Protein AF-A0A349HV70-F1 (afdb_monomer_lite)

Secondary structure (DSSP, 8-state):
----------------S-----EEESS--HHHHHHHHHHHHHTT-EEEEEEE----SSHHHHHHHHHHHHHT----TTEEEEEEETTTTEEEEEE-HHHHHHHHHHHTTTS-EEE----

pLDDT: mean 70.6, std 15.64, range [32.84, 90.56]

Foldseek 3Di:
DDDDDDPDPDPP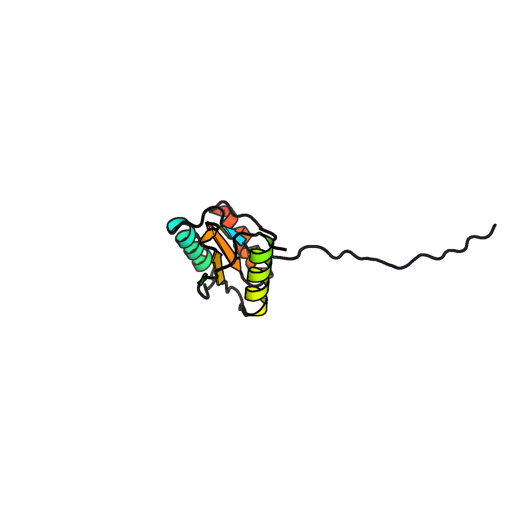VPPPDDDAQFKKAPADDPVLVVVLVVLLVVVPAAEPEEDEDEFPPDLLRVLVVSVVCVVPDDADDNYWYWYDHPVNSMIGIDHPRVNRVVSNVRVVVPHPMDRDDSD

Structure (mmCIF, N/CA/C/O backbone):
data_AF-A0A349HV70-F1
#
_entry.id   AF-A0A349HV70-F1
#
loop_
_atom_site.group_PDB
_atom_site.id
_atom_site.type_symbol
_atom_site.label_atom_id
_atom_site.label_alt_id
_atom_site.label_comp_id
_atom_site.label_asym_id
_atom_site.label_entity_id
_atom_site.label_seq_id
_atom_site.pdbx_PDB_ins_code
_atom_site.Cartn_x
_atom_site.Cartn_y
_atom_site.Cartn_z
_atom_site.occupancy
_atom_site.B_iso_or_equiv
_atom_site.auth_seq_id
_atom_site.auth_comp_id
_atom_site.auth_asym_id
_atom_site.auth_atom_id
_atom_site.pdbx_PDB_model_num
ATOM 1 N N . MET A 1 1 ? 31.785 45.435 31.736 1.00 43.41 1 MET A N 1
ATOM 2 C CA . MET A 1 1 ? 31.290 44.102 31.330 1.00 43.41 1 MET A CA 1
ATOM 3 C C . MET A 1 1 ? 29.901 43.937 31.911 1.00 43.41 1 MET A C 1
ATOM 5 O O . MET A 1 1 ? 29.790 43.692 33.100 1.00 43.41 1 MET A O 1
ATOM 9 N N . ASN A 1 2 ? 28.868 44.162 31.102 1.00 37.19 2 ASN A N 1
ATOM 10 C CA . ASN A 1 2 ? 27.483 43.891 31.469 1.00 37.19 2 ASN A CA 1
ATOM 11 C C . ASN A 1 2 ? 26.881 42.987 30.398 1.00 37.19 2 ASN A C 1
ATOM 13 O O . ASN A 1 2 ? 27.118 43.172 29.207 1.00 37.19 2 ASN A O 1
ATOM 17 N N . ILE A 1 3 ? 26.198 41.962 30.888 1.00 44.56 3 ILE A N 1
ATOM 18 C CA . ILE A 1 3 ? 25.625 40.842 30.158 1.00 44.56 3 ILE A CA 1
ATOM 19 C C . ILE A 1 3 ? 24.354 41.340 29.477 1.00 44.56 3 ILE A C 1
ATOM 21 O O . ILE A 1 3 ? 23.401 41.680 30.176 1.00 44.56 3 ILE A O 1
ATOM 25 N N . ASP A 1 4 ? 24.320 41.329 28.146 1.00 37.50 4 ASP A N 1
ATOM 26 C CA . ASP A 1 4 ? 23.065 41.455 27.413 1.00 37.50 4 ASP A CA 1
ATOM 27 C C . ASP A 1 4 ? 22.564 40.057 27.039 1.00 37.50 4 ASP A C 1
ATOM 29 O O . ASP A 1 4 ? 23.115 39.356 26.187 1.00 37.50 4 ASP A O 1
ATOM 33 N N . ARG A 1 5 ? 21.544 39.617 27.780 1.00 48.78 5 ARG A N 1
ATOM 34 C CA . ARG A 1 5 ? 20.799 38.382 27.545 1.00 48.78 5 ARG A CA 1
ATOM 35 C C . ARG A 1 5 ? 19.821 38.630 26.401 1.00 48.78 5 ARG A C 1
ATOM 37 O O . ARG A 1 5 ? 18.664 38.954 26.643 1.00 48.78 5 ARG A O 1
ATOM 44 N N . THR A 1 6 ? 20.246 38.386 25.169 1.00 44.66 6 THR A N 1
ATOM 45 C CA . THR A 1 6 ? 19.306 38.124 24.073 1.00 44.66 6 THR A CA 1
ATOM 46 C C . THR A 1 6 ? 19.290 36.627 23.793 1.00 44.66 6 THR A C 1
ATOM 48 O O . THR A 1 6 ? 20.045 36.076 22.997 1.00 44.66 6 THR A O 1
ATOM 51 N N . LEU A 1 7 ? 18.419 35.947 24.541 1.00 40.69 7 LEU A N 1
ATOM 52 C CA . LEU A 1 7 ? 17.909 34.622 24.208 1.00 40.69 7 LEU A CA 1
ATOM 53 C C . LEU A 1 7 ? 17.331 34.692 22.790 1.00 40.69 7 LEU A C 1
ATOM 55 O O . LEU A 1 7 ? 16.288 35.304 22.592 1.00 40.69 7 LEU A O 1
ATOM 59 N N . ASN A 1 8 ? 18.021 34.100 21.815 1.00 40.53 8 ASN A N 1
ATOM 60 C CA . ASN A 1 8 ? 17.514 33.925 20.458 1.00 40.53 8 ASN A CA 1
ATOM 61 C C . ASN A 1 8 ? 16.338 32.929 20.492 1.00 40.53 8 ASN A C 1
ATOM 63 O O . ASN A 1 8 ? 16.569 31.739 20.734 1.00 40.53 8 ASN A O 1
ATOM 67 N N . PRO A 1 9 ? 15.085 33.364 20.270 1.00 42.94 9 PRO A N 1
ATOM 68 C CA . PRO A 1 9 ? 13.940 32.485 20.249 1.00 42.94 9 PRO A CA 1
ATOM 69 C C . PRO A 1 9 ? 13.694 32.091 18.796 1.00 42.94 9 PRO A C 1
ATOM 71 O O . PRO A 1 9 ? 12.813 32.621 18.136 1.00 42.94 9 PRO A O 1
ATOM 74 N N . ASN A 1 10 ? 14.478 31.150 18.288 1.00 34.00 10 ASN A N 1
ATOM 75 C CA . ASN A 1 10 ? 14.038 30.356 17.151 1.00 34.00 10 ASN A CA 1
ATOM 76 C C . ASN A 1 10 ? 14.280 28.894 17.477 1.00 34.00 10 ASN A C 1
ATOM 78 O O . ASN A 1 10 ? 15.211 28.238 17.013 1.00 34.00 10 ASN A O 1
ATOM 82 N N . TYR A 1 11 ? 13.365 28.412 18.315 1.00 36.41 11 TYR A N 1
ATOM 83 C CA . TYR A 1 11 ? 12.782 27.092 18.191 1.00 36.41 11 TYR A CA 1
ATOM 84 C C . TYR A 1 11 ? 12.468 26.812 16.712 1.00 36.41 11 TYR A C 1
ATOM 86 O O . TYR A 1 11 ? 11.326 26.901 16.275 1.00 36.41 11 TYR A O 1
ATOM 94 N N . ASN A 1 12 ? 13.465 26.374 15.946 1.00 32.84 12 ASN A N 1
ATOM 95 C CA . ASN A 1 12 ? 13.207 25.338 14.965 1.00 32.84 12 ASN A CA 1
ATOM 96 C C . ASN A 1 12 ? 12.940 24.078 15.781 1.00 32.84 12 ASN A C 1
ATOM 98 O O . ASN A 1 12 ? 13.792 23.205 15.938 1.00 32.84 12 ASN A O 1
ATOM 102 N N . THR A 1 13 ? 11.735 24.022 16.350 1.00 38.19 13 THR A N 1
ATOM 103 C CA . THR A 1 13 ? 11.044 22.775 16.610 1.00 38.19 13 THR A CA 1
ATOM 104 C C . THR A 1 13 ? 11.005 22.066 15.271 1.00 38.19 13 THR A C 1
ATOM 106 O O . THR A 1 13 ? 10.090 22.211 14.464 1.00 38.19 13 THR A O 1
ATOM 109 N N . VAL A 1 14 ? 12.046 21.282 15.013 1.00 41.41 14 VAL A N 1
ATOM 110 C CA . VAL A 1 14 ? 11.981 20.177 14.082 1.0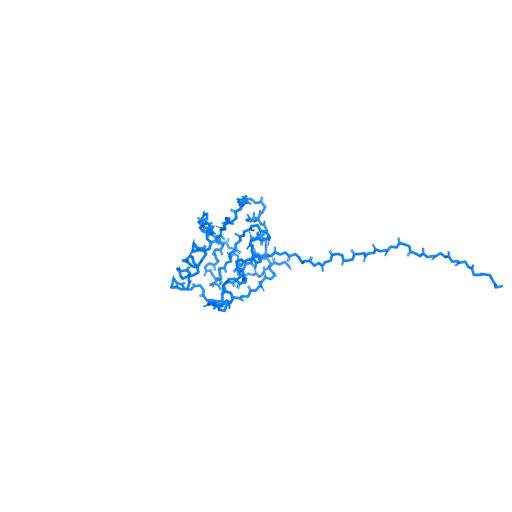0 41.41 14 VAL A CA 1
ATOM 111 C C . VAL A 1 14 ? 11.001 19.195 14.720 1.00 41.41 14 VAL A C 1
ATOM 113 O O . VAL A 1 14 ? 11.371 18.181 15.299 1.00 41.41 14 VAL A O 1
ATOM 116 N N . SER A 1 15 ? 9.716 19.532 14.641 1.00 38.12 15 SER A N 1
ATOM 117 C CA . SER A 1 15 ? 8.626 18.582 14.681 1.00 38.12 15 SER A CA 1
ATOM 118 C C . SER A 1 15 ? 8.768 17.751 13.408 1.00 38.12 15 SER A C 1
ATOM 120 O O . SER A 1 15 ? 8.113 17.977 12.397 1.00 38.12 15 SER A O 1
ATOM 122 N N . ARG A 1 16 ? 9.755 16.854 13.394 1.00 51.78 16 ARG A N 1
ATOM 123 C CA . ARG A 1 16 ? 9.874 15.800 12.390 1.00 51.78 16 ARG A CA 1
ATOM 124 C C . ARG A 1 16 ? 9.776 14.482 13.119 1.00 51.78 16 ARG A C 1
ATOM 126 O O . ARG A 1 16 ? 10.774 13.899 13.527 1.00 51.78 16 ARG A O 1
ATOM 133 N N . SER A 1 17 ? 8.544 14.030 13.287 1.00 38.31 17 SER A N 1
ATOM 134 C CA . SER A 1 17 ? 8.226 12.627 13.525 1.00 38.31 17 SER A CA 1
ATOM 135 C C . SER A 1 17 ? 6.778 12.351 13.117 1.00 38.31 17 SER A C 1
ATOM 137 O O . SER A 1 17 ? 5.873 12.903 13.734 1.00 38.31 17 SER A O 1
ATOM 139 N N . PRO A 1 18 ? 6.535 11.450 12.153 1.00 41.00 18 PRO A N 1
ATOM 140 C CA . PRO A 1 18 ? 7.294 11.230 10.925 1.00 41.00 18 PRO A CA 1
ATOM 141 C C . PRO A 1 18 ? 6.403 11.477 9.685 1.00 41.00 18 PRO A C 1
ATOM 143 O O . PRO A 1 18 ? 5.201 11.227 9.709 1.00 41.00 18 PRO A O 1
ATOM 146 N N . ASN A 1 19 ? 6.982 11.936 8.572 1.00 46.91 19 ASN A N 1
ATOM 147 C CA . ASN A 1 19 ? 6.295 11.880 7.275 1.00 46.91 19 ASN A CA 1
ATOM 148 C C . ASN A 1 19 ? 5.985 10.410 6.971 1.00 46.91 19 ASN A C 1
ATOM 150 O O . ASN A 1 19 ? 6.911 9.605 6.905 1.00 46.91 19 ASN A O 1
ATOM 154 N N . PHE A 1 20 ? 4.708 10.051 6.844 1.00 50.56 20 PHE A N 1
ATOM 155 C CA . PHE A 1 20 ? 4.290 8.652 6.800 1.00 50.56 20 PHE A CA 1
ATOM 156 C C . PHE A 1 20 ? 3.765 8.251 5.409 1.00 50.56 20 PHE A C 1
ATOM 158 O O . PHE A 1 20 ? 2.932 8.948 4.818 1.00 50.56 20 PHE A O 1
ATOM 165 N N . THR A 1 21 ? 4.270 7.123 4.889 1.00 62.28 21 THR A N 1
ATOM 166 C CA . THR A 1 21 ? 4.411 6.872 3.441 1.00 62.28 21 THR A CA 1
ATOM 167 C C . THR A 1 21 ? 4.033 5.451 2.993 1.00 62.28 21 THR A C 1
ATOM 169 O O . THR A 1 21 ? 4.657 4.873 2.105 1.00 62.28 21 THR A O 1
ATOM 172 N N . GLY A 1 22 ? 2.981 4.888 3.589 1.00 68.25 22 GLY A N 1
ATOM 173 C CA . GLY A 1 22 ? 2.457 3.569 3.229 1.00 68.25 22 GLY A CA 1
ATOM 174 C C . GLY A 1 22 ? 3.304 2.382 3.713 1.00 68.25 22 GLY A C 1
ATOM 175 O O . GLY A 1 22 ? 4.411 2.527 4.234 1.00 68.25 22 GLY A O 1
ATOM 176 N N . VAL A 1 23 ? 2.756 1.174 3.569 1.00 78.00 23 VAL A N 1
ATOM 177 C CA . VAL A 1 23 ? 3.404 -0.086 3.977 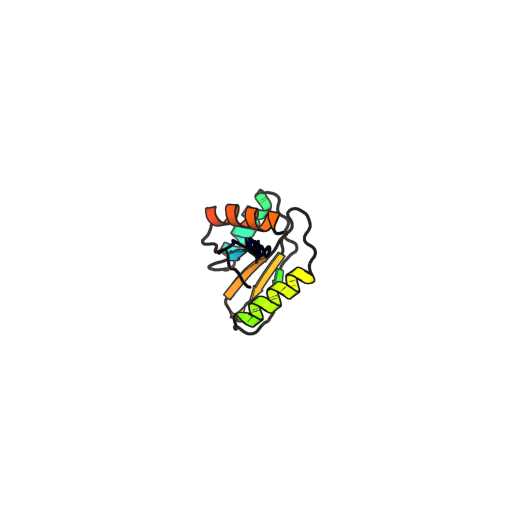1.00 78.00 23 VAL A CA 1
ATOM 178 C C . VAL A 1 23 ? 3.926 -0.804 2.740 1.00 78.00 23 VAL A C 1
ATOM 180 O O . VAL A 1 23 ? 3.130 -1.187 1.883 1.00 78.00 23 VAL A O 1
ATOM 183 N N . LYS A 1 24 ? 5.248 -0.991 2.635 1.00 81.62 24 LYS A N 1
ATOM 184 C CA . LYS A 1 24 ? 5.856 -1.736 1.528 1.00 81.62 24 LYS A CA 1
ATOM 185 C C . LYS A 1 24 ? 5.814 -3.230 1.820 1.00 81.62 24 LYS A C 1
ATOM 187 O O . LYS A 1 24 ? 6.249 -3.683 2.879 1.00 81.62 24 LYS A O 1
ATOM 192 N N . LEU A 1 25 ? 5.356 -3.987 0.834 1.00 76.69 25 LEU A N 1
ATOM 193 C CA . LEU A 1 25 ? 5.415 -5.444 0.848 1.00 76.69 25 LEU A CA 1
ATOM 194 C C . LEU A 1 25 ? 6.791 -5.894 0.338 1.00 76.69 25 LEU A C 1
ATOM 196 O O . LEU A 1 25 ? 7.239 -5.388 -0.693 1.00 76.69 25 LEU A O 1
ATOM 200 N N . ALA A 1 26 ? 7.476 -6.799 1.050 1.00 67.56 26 ALA A N 1
ATOM 201 C CA . ALA A 1 26 ? 8.814 -7.246 0.649 1.00 67.56 26 ALA A CA 1
ATOM 202 C C . ALA A 1 26 ? 8.792 -8.067 -0.646 1.00 67.56 26 ALA A C 1
ATOM 204 O O . ALA A 1 26 ? 9.640 -7.850 -1.504 1.00 67.56 26 ALA A O 1
ATOM 205 N N . ASN A 1 27 ? 7.807 -8.958 -0.803 1.00 66.69 27 ASN A N 1
ATOM 206 C CA . ASN A 1 27 ? 7.661 -9.823 -1.973 1.00 66.69 27 ASN A CA 1
ATOM 207 C C . ASN A 1 27 ? 6.180 -9.934 -2.371 1.00 66.69 27 ASN A C 1
ATOM 209 O O . ASN A 1 27 ? 5.481 -10.841 -1.907 1.00 66.69 27 ASN A O 1
ATOM 213 N N . PRO A 1 28 ? 5.659 -9.014 -3.202 1.00 66.12 28 PRO A N 1
ATOM 214 C CA . PRO A 1 28 ? 4.271 -9.063 -3.634 1.00 66.12 28 PRO A CA 1
ATOM 215 C C . PRO A 1 28 ? 4.082 -10.136 -4.714 1.00 66.12 28 PRO A C 1
ATOM 217 O O . PRO A 1 28 ? 3.963 -9.837 -5.899 1.00 66.12 28 PRO A O 1
ATOM 220 N N . ASP A 1 29 ? 4.038 -11.403 -4.305 1.00 69.38 29 ASP A N 1
ATOM 221 C CA . ASP A 1 29 ? 3.445 -12.459 -5.120 1.00 69.38 29 ASP A CA 1
ATOM 222 C C . ASP A 1 29 ? 1.928 -12.546 -4.870 1.00 69.38 29 ASP A C 1
ATOM 224 O O . ASP A 1 29 ? 1.381 -11.979 -3.916 1.00 69.38 29 ASP A O 1
ATOM 228 N N . PHE A 1 30 ? 1.216 -13.256 -5.746 1.00 65.00 30 PHE A N 1
ATOM 229 C CA . PHE A 1 30 ? -0.238 -13.384 -5.650 1.00 65.00 30 PHE A CA 1
ATOM 230 C C . PHE A 1 30 ? -0.702 -14.012 -4.324 1.00 65.00 30 PHE A C 1
ATOM 232 O O . PHE A 1 30 ? -1.744 -13.636 -3.780 1.00 65.00 30 PHE A O 1
ATOM 239 N N . LYS A 1 31 ? 0.056 -14.972 -3.784 1.00 70.38 31 LYS A N 1
ATOM 240 C CA . LYS A 1 31 ? -0.288 -15.691 -2.555 1.00 70.38 31 LYS A CA 1
ATOM 241 C C . LYS A 1 31 ? -0.101 -14.790 -1.334 1.00 70.38 31 LYS A C 1
ATOM 243 O O . LYS A 1 31 ? -1.003 -14.728 -0.498 1.00 70.38 31 LYS A O 1
ATOM 248 N N . SER A 1 32 ? 1.009 -14.065 -1.260 1.00 71.50 32 SER A N 1
ATOM 249 C CA . SER A 1 32 ? 1.313 -13.097 -0.206 1.00 71.50 32 SER A CA 1
ATOM 250 C C . SER A 1 32 ? 0.310 -11.947 -0.220 1.00 71.50 32 SER A C 1
ATOM 252 O O . SER A 1 32 ? -0.316 -11.667 0.802 1.00 71.50 32 SER A O 1
ATOM 254 N N . ALA A 1 33 ? 0.022 -11.375 -1.394 1.00 72.06 33 ALA A N 1
ATOM 255 C CA . ALA A 1 33 ? -0.992 -10.332 -1.543 1.00 72.06 33 ALA A CA 1
ATOM 256 C C . ALA A 1 33 ? -2.387 -10.805 -1.095 1.00 72.06 33 ALA A C 1
ATOM 258 O O . ALA A 1 33 ? -3.065 -10.115 -0.331 1.00 72.06 33 ALA A O 1
ATOM 259 N N . ARG A 1 34 ? -2.804 -12.016 -1.495 1.00 74.94 34 ARG A N 1
ATOM 260 C CA . ARG A 1 34 ? -4.076 -12.609 -1.053 1.00 74.94 34 ARG A CA 1
ATOM 261 C C . ARG A 1 34 ? -4.123 -12.788 0.464 1.00 74.94 34 ARG A C 1
ATOM 263 O O . ARG A 1 34 ? -5.143 -12.480 1.077 1.00 74.94 34 ARG A O 1
ATOM 270 N N . ASN A 1 35 ? -3.050 -13.288 1.071 1.00 79.44 35 ASN A N 1
ATOM 271 C CA . ASN A 1 35 ? -2.985 -13.490 2.518 1.00 79.44 35 ASN A CA 1
ATOM 272 C C . ASN A 1 35 ? -3.093 -12.162 3.270 1.00 79.44 35 ASN A C 1
ATOM 274 O O . ASN A 1 35 ? -3.902 -12.052 4.187 1.00 79.44 35 ASN A O 1
ATOM 278 N N . ILE A 1 36 ? -2.354 -11.144 2.835 1.00 80.12 36 ILE A N 1
ATOM 279 C CA . ILE A 1 36 ? -2.409 -9.782 3.378 1.00 80.12 36 ILE A CA 1
ATOM 280 C C . ILE A 1 36 ? -3.837 -9.235 3.313 1.00 80.12 36 ILE A C 1
ATOM 282 O O . ILE A 1 36 ? -4.380 -8.804 4.330 1.00 80.12 36 ILE A O 1
ATOM 286 N N . MET A 1 37 ? -4.491 -9.333 2.151 1.00 81.00 37 MET A N 1
ATOM 287 C CA . MET A 1 37 ? -5.878 -8.891 1.989 1.00 81.00 37 MET A CA 1
ATOM 288 C C . MET A 1 37 ? -6.839 -9.632 2.926 1.00 81.00 37 MET A C 1
ATOM 290 O O . MET A 1 37 ? -7.728 -9.011 3.504 1.00 81.00 37 MET A O 1
ATOM 294 N N . LEU A 1 38 ? -6.665 -10.947 3.109 1.00 84.19 38 LEU A N 1
ATOM 295 C CA . LEU A 1 38 ? -7.489 -11.736 4.028 1.00 84.19 38 LEU A CA 1
ATOM 296 C C . LEU A 1 38 ? -7.284 -11.324 5.491 1.00 84.19 38 LEU A C 1
ATOM 298 O O . LEU A 1 38 ? -8.266 -11.245 6.228 1.00 84.19 38 LEU A O 1
ATOM 302 N N . GLN A 1 39 ? -6.049 -11.045 5.917 1.00 85.94 39 GLN A N 1
ATOM 303 C CA . GLN A 1 39 ? -5.784 -10.594 7.287 1.00 85.94 39 GLN A CA 1
ATOM 304 C C . GLN A 1 39 ? -6.374 -9.209 7.549 1.00 85.94 39 GLN A C 1
ATOM 306 O O . GLN A 1 39 ? -7.026 -9.002 8.571 1.00 85.94 39 GLN A O 1
ATOM 311 N N . LEU A 1 40 ? -6.227 -8.286 6.598 1.00 87.62 40 LEU A N 1
ATOM 312 C CA . LEU A 1 40 ? -6.828 -6.957 6.688 1.00 87.62 40 LEU A CA 1
ATOM 313 C C . LEU A 1 40 ? -8.359 -7.025 6.692 1.00 87.62 40 LEU A C 1
ATOM 315 O O . LEU A 1 40 ? -9.003 -6.380 7.513 1.00 87.62 40 LEU A O 1
ATOM 319 N N . LYS A 1 41 ? -8.960 -7.898 5.882 1.00 88.12 41 LYS A N 1
ATOM 320 C CA . LYS A 1 41 ? -10.411 -8.110 5.916 1.00 88.12 41 LYS A CA 1
ATOM 321 C C . LYS A 1 41 ? -10.894 -8.645 7.270 1.00 88.12 41 LYS A C 1
ATOM 323 O O . LYS A 1 41 ? -11.931 -8.216 7.764 1.00 88.12 41 LYS A O 1
ATOM 328 N N . ARG A 1 42 ? -10.146 -9.557 7.904 1.00 87.50 42 ARG A N 1
ATOM 329 C CA . ARG A 1 42 ? -10.507 -10.143 9.213 1.00 87.50 42 ARG A CA 1
ATOM 330 C C . ARG A 1 42 ? -10.559 -9.123 10.346 1.00 87.50 42 ARG A C 1
ATOM 332 O O . ARG A 1 42 ? -11.359 -9.287 11.259 1.00 87.50 42 ARG A O 1
ATOM 339 N N . VAL A 1 43 ? -9.727 -8.086 10.293 1.00 88.38 43 VAL A N 1
ATOM 340 C CA . VAL A 1 43 ? -9.701 -7.010 11.301 1.00 88.38 43 VAL A CA 1
ATOM 341 C C . VAL A 1 43 ? -10.583 -5.806 10.919 1.00 88.38 43 VAL A C 1
ATOM 343 O O . VAL A 1 43 ? -10.596 -4.784 11.614 1.00 88.38 43 VAL A O 1
ATOM 346 N N . GLY A 1 44 ? -11.359 -5.943 9.837 1.00 89.56 44 GLY A N 1
ATOM 347 C CA . GLY A 1 44 ? -12.361 -4.976 9.397 1.00 89.56 44 GLY A CA 1
ATOM 348 C C . GLY A 1 44 ? -11.816 -3.838 8.538 1.00 89.56 44 GLY A C 1
ATOM 349 O O . GLY A 1 44 ? -12.383 -2.755 8.595 1.00 89.56 44 GLY A O 1
ATOM 350 N N . PHE A 1 45 ? -10.715 -4.053 7.810 1.00 90.56 45 PHE A N 1
ATOM 351 C CA . PHE A 1 45 ? -10.266 -3.121 6.777 1.00 90.56 45 PHE A CA 1
ATOM 352 C C . PHE A 1 45 ? -10.877 -3.459 5.421 1.00 90.56 45 PHE A C 1
ATOM 354 O O . PHE A 1 45 ? -10.800 -4.607 4.967 1.00 90.56 45 PHE A O 1
ATOM 361 N N . ASP A 1 46 ? -11.376 -2.431 4.745 1.00 87.81 46 ASP A N 1
ATOM 362 C CA . ASP A 1 46 ? -11.941 -2.529 3.409 1.00 87.81 46 ASP A CA 1
ATOM 363 C C . ASP A 1 46 ? -10.925 -2.097 2.349 1.00 87.81 46 ASP A C 1
ATOM 365 O O . ASP A 1 46 ? -10.263 -1.061 2.438 1.00 87.81 46 ASP A O 1
ATOM 369 N N . CYS A 1 47 ? -10.774 -2.941 1.329 1.00 85.81 47 CYS A N 1
ATOM 370 C CA . CYS A 1 47 ? -9.896 -2.667 0.200 1.00 85.81 47 CYS A CA 1
ATOM 371 C C . CYS A 1 47 ? -10.670 -1.879 -0.856 1.00 85.81 47 CYS A C 1
ATOM 373 O O . CYS A 1 47 ? -11.579 -2.421 -1.485 1.00 85.81 47 CYS A O 1
ATOM 375 N N . LEU A 1 48 ? -10.252 -0.642 -1.116 1.00 82.19 48 LEU A N 1
ATOM 376 C CA . LEU A 1 48 ? -10.790 0.214 -2.180 1.00 82.19 48 LEU A CA 1
ATOM 377 C C . LEU A 1 48 ? -10.325 -0.203 -3.585 1.00 82.19 48 LEU A C 1
ATOM 379 O O . LEU A 1 48 ? -10.615 0.461 -4.579 1.00 82.19 48 LEU A O 1
ATOM 383 N N . GLY A 1 49 ? -9.577 -1.301 -3.671 1.00 70.88 49 GLY A N 1
ATOM 384 C CA . GLY A 1 49 ? -8.974 -1.802 -4.892 1.00 70.88 49 GLY A CA 1
ATOM 385 C C . GLY A 1 49 ? -7.517 -1.380 -5.055 1.00 70.88 49 GLY A C 1
ATOM 386 O O . GLY A 1 49 ? -6.884 -0.773 -4.187 1.00 70.88 49 GLY A O 1
ATOM 387 N N . HIS A 1 50 ? -6.962 -1.755 -6.201 1.00 68.00 50 HIS A N 1
ATOM 388 C CA . HIS A 1 50 ? -5.589 -1.454 -6.569 1.00 68.00 50 HIS A CA 1
ATOM 389 C C . HIS A 1 50 ? -5.584 -0.387 -7.663 1.00 68.00 50 HIS A C 1
ATOM 391 O O . HIS A 1 50 ? -6.268 -0.513 -8.678 1.00 68.00 50 HIS A O 1
ATOM 397 N N . LYS A 1 51 ? -4.792 0.670 -7.476 1.00 63.38 51 LYS A N 1
ATOM 398 C CA . LYS A 1 51 ? -4.457 1.594 -8.560 1.00 63.38 51 LYS A CA 1
ATOM 399 C C . LYS A 1 51 ? -3.103 1.152 -9.102 1.00 63.38 51 LYS A C 1
ATOM 401 O O . LYS A 1 51 ? -2.063 1.516 -8.558 1.00 63.38 51 LYS A O 1
ATOM 406 N N . THR A 1 52 ? -3.115 0.353 -10.169 1.00 62.41 52 THR A N 1
ATOM 407 C CA . THR A 1 52 ? -1.889 0.070 -10.925 1.00 62.41 52 THR A CA 1
ATOM 408 C C . THR A 1 52 ? -1.441 1.364 -11.580 1.00 62.41 52 THR A C 1
ATOM 410 O O . THR A 1 52 ? -2.193 1.993 -12.332 1.00 62.41 52 THR A O 1
ATOM 413 N N . ARG A 1 53 ? -0.226 1.796 -11.260 1.00 68.19 53 ARG A N 1
ATOM 414 C CA . ARG A 1 53 ? 0.364 2.998 -11.835 1.00 68.19 53 ARG A CA 1
ATOM 415 C C . ARG A 1 53 ? 1.735 2.662 -12.378 1.00 68.19 53 ARG A C 1
ATOM 417 O O . ARG A 1 53 ? 2.471 1.855 -11.820 1.00 68.19 53 ARG A O 1
ATOM 424 N N . TYR A 1 54 ? 2.053 3.309 -13.484 1.00 69.25 54 TYR A N 1
ATOM 425 C CA . TYR A 1 54 ? 3.336 3.180 -14.139 1.00 69.25 54 TYR A CA 1
ATOM 426 C C . TYR A 1 54 ? 4.149 4.430 -13.817 1.00 69.25 54 TYR A C 1
ATOM 428 O O . TYR A 1 54 ? 3.675 5.549 -14.007 1.00 69.25 54 TYR A O 1
ATOM 436 N N . CYS A 1 55 ? 5.353 4.233 -13.300 1.00 71.25 55 CYS A N 1
ATOM 437 C CA . CYS A 1 55 ? 6.368 5.268 -13.162 1.00 71.25 55 CYS A CA 1
ATOM 438 C C . CYS A 1 55 ? 7.721 4.663 -13.547 1.00 71.25 55 CYS A C 1
ATOM 440 O O . CYS A 1 55 ? 7.863 3.436 -13.589 1.00 71.25 55 CYS A O 1
ATOM 442 N N . ASN A 1 56 ? 8.714 5.510 -13.813 1.00 74.81 56 ASN A N 1
ATOM 443 C CA . ASN A 1 56 ? 10.083 5.036 -13.984 1.00 74.81 56 ASN A CA 1
ATOM 444 C C . ASN A 1 56 ? 10.548 4.319 -12.707 1.00 74.81 56 ASN A C 1
ATOM 446 O O . ASN A 1 56 ? 10.054 4.585 -11.608 1.00 74.81 56 ASN A O 1
ATOM 450 N N . ASN A 1 57 ? 11.525 3.421 -12.836 1.00 75.25 57 ASN A N 1
ATOM 451 C CA . ASN A 1 57 ? 12.043 2.655 -11.698 1.00 75.25 57 ASN A CA 1
ATOM 452 C C . ASN A 1 57 ? 12.939 3.491 -10.752 1.00 75.25 57 ASN A C 1
ATOM 454 O O . ASN A 1 57 ? 13.521 2.962 -9.807 1.00 75.25 57 ASN A O 1
ATOM 458 N N . GLU A 1 58 ? 13.046 4.800 -10.970 1.00 79.50 58 GLU A N 1
ATOM 459 C CA . GLU A 1 58 ? 13.797 5.698 -10.100 1.00 79.50 58 GLU A CA 1
ATOM 460 C C . GLU A 1 58 ? 13.039 5.995 -8.806 1.00 79.50 58 GLU A C 1
ATOM 462 O O . GLU A 1 58 ? 11.841 6.279 -8.815 1.00 79.50 58 GLU A O 1
ATOM 467 N N . THR A 1 59 ? 13.754 6.000 -7.678 1.00 75.19 59 THR A N 1
ATOM 468 C CA . THR A 1 59 ? 13.176 6.267 -6.353 1.00 75.19 59 THR A CA 1
ATOM 469 C C . THR A 1 59 ? 12.365 7.562 -6.331 1.00 75.19 59 THR A C 1
ATOM 471 O O . THR A 1 59 ? 11.236 7.556 -5.854 1.00 75.19 59 THR A O 1
ATOM 474 N N . GLN A 1 60 ? 12.878 8.654 -6.903 1.00 76.06 60 GLN A N 1
ATOM 475 C CA . GLN A 1 60 ? 12.188 9.951 -6.916 1.00 76.06 60 GLN A CA 1
ATOM 476 C C . GLN A 1 60 ? 10.837 9.911 -7.643 1.00 76.06 60 GLN A C 1
ATOM 478 O O . GLN A 1 60 ? 9.885 10.567 -7.218 1.00 76.06 60 GLN A O 1
ATOM 483 N N . ASP A 1 61 ? 10.712 9.121 -8.705 1.00 77.69 61 ASP A N 1
ATOM 484 C CA . ASP A 1 61 ? 9.461 9.022 -9.454 1.00 77.69 61 ASP A CA 1
ATOM 485 C C . ASP A 1 61 ? 8.425 8.163 -8.721 1.00 77.69 61 ASP A C 1
ATOM 487 O O . ASP A 1 61 ? 7.235 8.491 -8.729 1.00 77.69 61 ASP A O 1
ATOM 491 N N . LYS A 1 62 ? 8.872 7.145 -7.977 1.00 77.69 62 LYS A N 1
ATOM 492 C CA . LYS A 1 62 ? 8.013 6.379 -7.057 1.00 77.69 62 LYS A CA 1
ATOM 493 C C . LYS A 1 62 ? 7.465 7.268 -5.940 1.00 77.69 62 LYS A C 1
ATOM 495 O O . LYS A 1 62 ? 6.277 7.199 -5.628 1.00 77.69 62 LYS A O 1
ATOM 500 N N . ILE A 1 63 ? 8.307 8.147 -5.390 1.00 77.62 63 ILE A N 1
ATOM 501 C CA . ILE A 1 63 ? 7.927 9.149 -4.380 1.00 77.62 63 ILE A CA 1
ATOM 502 C C . ILE A 1 63 ? 6.857 10.098 -4.934 1.00 77.62 63 ILE A C 1
ATOM 504 O O . ILE A 1 63 ? 5.818 10.299 -4.304 1.00 77.62 63 ILE A O 1
ATOM 508 N N . LYS A 1 64 ? 7.076 10.665 -6.128 1.00 79.88 64 LYS A N 1
ATOM 509 C CA . LYS A 1 64 ? 6.095 11.550 -6.782 1.00 79.88 64 LYS A CA 1
ATOM 510 C C . LYS A 1 64 ? 4.767 10.836 -7.025 1.00 79.88 64 LYS A C 1
ATOM 512 O O . LYS A 1 64 ? 3.715 11.406 -6.748 1.00 79.88 64 LYS A O 1
ATOM 517 N N . MET A 1 65 ? 4.806 9.588 -7.494 1.00 80.31 65 MET A N 1
ATOM 518 C CA . MET A 1 65 ? 3.603 8.787 -7.726 1.00 80.31 65 MET A CA 1
ATOM 519 C C . MET A 1 65 ? 2.840 8.519 -6.424 1.00 80.31 65 MET A C 1
ATOM 521 O O . MET A 1 65 ? 1.619 8.662 -6.382 1.00 80.31 65 MET A O 1
ATOM 525 N N . ALA A 1 66 ? 3.550 8.178 -5.348 1.00 77.94 66 ALA A N 1
ATOM 526 C CA . ALA A 1 66 ? 2.943 7.960 -4.042 1.00 77.94 66 ALA A CA 1
ATOM 527 C C . ALA A 1 66 ? 2.258 9.228 -3.504 1.00 77.94 66 ALA A C 1
ATOM 529 O O . ALA A 1 66 ? 1.111 9.161 -3.059 1.00 77.94 66 ALA A O 1
ATOM 530 N N . LYS A 1 67 ? 2.917 10.391 -3.619 1.00 79.25 67 LYS A N 1
ATOM 531 C CA . LYS A 1 67 ? 2.333 11.697 -3.265 1.00 79.25 67 LYS A CA 1
ATOM 532 C C . LYS A 1 67 ? 1.086 12.005 -4.087 1.00 79.25 67 LYS A C 1
ATOM 534 O O . LYS A 1 67 ? 0.047 12.316 -3.518 1.00 79.25 67 LYS A O 1
ATOM 539 N N . PHE A 1 68 ? 1.156 11.817 -5.404 1.00 79.94 68 PHE A N 1
ATOM 540 C CA . PHE A 1 68 ? 0.013 12.019 -6.288 1.00 79.94 68 PHE A CA 1
ATOM 541 C C . PHE A 1 68 ? -1.185 11.152 -5.879 1.00 79.94 68 PHE A C 1
ATOM 543 O O . PHE A 1 68 ? -2.305 11.649 -5.773 1.00 79.94 68 PHE A O 1
ATOM 550 N N . VAL A 1 69 ? -0.971 9.859 -5.614 1.00 78.38 69 VAL A N 1
ATOM 551 C CA . VAL A 1 69 ? -2.047 8.953 -5.185 1.00 78.38 69 VAL A CA 1
ATOM 552 C C . VAL A 1 69 ? -2.643 9.398 -3.854 1.00 78.38 69 VAL A C 1
ATOM 554 O O . VAL A 1 69 ? -3.866 9.373 -3.727 1.00 78.38 69 VAL A O 1
ATOM 557 N N . ARG A 1 70 ? -1.813 9.829 -2.899 1.00 76.88 70 ARG A N 1
ATOM 558 C CA . ARG A 1 70 ? -2.250 10.343 -1.596 1.00 76.88 70 ARG A CA 1
ATOM 559 C C . ARG A 1 70 ? -3.113 11.597 -1.734 1.00 76.88 70 ARG A C 1
ATOM 561 O O . ARG A 1 70 ? -4.169 11.666 -1.126 1.00 76.88 70 ARG A O 1
ATOM 568 N N . GLU A 1 71 ? -2.677 12.566 -2.530 1.00 78.75 71 GLU A N 1
ATOM 569 C CA . GLU A 1 71 ? -3.381 13.842 -2.720 1.00 78.75 71 GLU A CA 1
ATOM 570 C C . GLU A 1 71 ? -4.702 13.675 -3.488 1.00 78.75 71 GLU A C 1
ATOM 572 O O . GLU A 1 71 ? -5.634 14.449 -3.298 1.00 78.75 71 GLU A O 1
ATOM 577 N N . ASN A 1 72 ? -4.798 12.643 -4.334 1.00 75.62 72 ASN A N 1
ATOM 578 C CA . ASN A 1 72 ? -5.949 12.394 -5.207 1.00 75.62 72 ASN A CA 1
ATOM 579 C C . ASN A 1 72 ? -6.817 11.204 -4.762 1.00 75.62 72 ASN A C 1
ATOM 581 O O . ASN A 1 72 ? -7.677 10.744 -5.518 1.00 75.62 72 ASN A O 1
ATOM 585 N N . SER A 1 73 ? -6.577 10.649 -3.574 1.00 74.94 73 SER A N 1
ATOM 586 C CA . SER A 1 73 ? -7.397 9.572 -3.015 1.00 74.94 73 SER A CA 1
ATOM 587 C C . SER A 1 73 ? -7.878 9.979 -1.632 1.00 74.94 73 SER A C 1
ATOM 589 O O . SER A 1 73 ? -7.081 10.334 -0.771 1.00 74.94 73 SER A O 1
ATOM 591 N N . SER A 1 74 ? -9.188 9.908 -1.419 1.00 78.19 74 SER A N 1
ATOM 592 C CA . SER A 1 74 ? -9.767 9.981 -0.082 1.00 78.19 74 SER A CA 1
ATOM 593 C C . SER A 1 74 ? -9.873 8.556 0.451 1.00 78.19 74 SER A C 1
ATOM 595 O O . SER A 1 74 ? -10.447 7.700 -0.221 1.00 78.19 74 SER A O 1
ATOM 597 N N . PHE A 1 75 ? -9.263 8.295 1.606 1.00 82.31 75 PHE A N 1
ATOM 598 C CA . PHE A 1 75 ? -9.427 7.044 2.340 1.00 82.31 75 PHE A CA 1
ATOM 599 C C . PHE A 1 75 ? -10.387 7.312 3.499 1.00 82.31 75 PHE A C 1
ATOM 601 O O . PHE A 1 75 ? -10.167 8.242 4.279 1.00 82.31 75 PHE A O 1
ATOM 608 N N . GLY A 1 76 ? -11.450 6.527 3.614 1.00 82.50 76 GLY A N 1
ATOM 609 C CA . GLY A 1 76 ? -12.316 6.497 4.782 1.00 82.50 76 GLY A CA 1
ATOM 610 C C . GLY A 1 76 ? -11.677 5.771 5.965 1.00 82.50 76 GLY A C 1
ATOM 611 O O . GLY A 1 76 ? -10.521 5.333 5.934 1.00 82.50 76 GLY A O 1
ATOM 612 N N . ASP A 1 77 ? -12.441 5.654 7.044 1.00 85.50 77 ASP A N 1
ATOM 613 C CA . ASP A 1 77 ? -12.009 4.925 8.232 1.00 85.50 77 ASP A CA 1
ATOM 614 C C . ASP A 1 77 ? -11.864 3.437 7.926 1.00 85.50 77 ASP A C 1
ATOM 616 O O . ASP A 1 77 ? -12.800 2.803 7.447 1.00 85.50 77 ASP A O 1
ATOM 620 N N . LYS A 1 78 ? -10.688 2.877 8.238 1.00 86.75 78 LYS A N 1
ATOM 621 C CA . LYS A 1 78 ? -10.336 1.487 7.920 1.00 86.75 78 LYS A CA 1
ATOM 622 C C . LYS A 1 78 ? -10.398 1.142 6.429 1.00 86.75 78 LYS A C 1
ATOM 624 O O . LYS A 1 78 ? -10.518 -0.026 6.067 1.00 86.75 78 LYS A O 1
ATOM 629 N N . GLU A 1 79 ? -10.229 2.120 5.553 1.00 88.06 79 GLU A N 1
ATOM 630 C CA . GLU A 1 79 ? -10.100 1.873 4.122 1.00 88.06 79 GLU A CA 1
ATOM 631 C C . GLU A 1 79 ? -8.639 1.943 3.684 1.00 88.06 79 GLU A C 1
ATOM 633 O O . GLU A 1 79 ? -7.864 2.778 4.157 1.00 88.06 79 GLU A O 1
ATOM 638 N N . TYR A 1 80 ? -8.253 1.077 2.749 1.00 87.19 80 TYR A N 1
ATOM 639 C CA . TYR A 1 80 ? -6.926 1.114 2.143 1.00 87.19 80 TYR A CA 1
ATOM 640 C C . TYR A 1 80 ? -6.971 0.857 0.639 1.00 87.19 80 TYR A C 1
ATOM 642 O O . TYR A 1 80 ? -7.828 0.141 0.124 1.00 87.19 80 TYR A O 1
ATOM 650 N N . GLY A 1 81 ? -6.004 1.428 -0.070 1.00 84.12 81 GLY A N 1
ATOM 651 C CA . GLY A 1 81 ? -5.703 1.136 -1.463 1.00 84.12 81 GLY A CA 1
ATOM 652 C C . GLY A 1 81 ? -4.322 0.509 -1.612 1.00 84.12 81 GLY A C 1
ATOM 653 O O . GLY A 1 81 ? -3.470 0.607 -0.726 1.00 84.12 81 GLY A O 1
ATOM 654 N N . VAL A 1 82 ? -4.091 -0.122 -2.760 1.00 80.69 82 VAL A N 1
ATOM 655 C CA . VAL A 1 82 ? -2.783 -0.691 -3.108 1.00 80.69 82 VAL A CA 1
ATOM 656 C C . VAL A 1 82 ? -2.214 0.028 -4.327 1.00 80.69 82 VAL A C 1
ATOM 658 O O . VAL A 1 82 ? -2.848 0.073 -5.383 1.00 80.69 82 VAL A O 1
ATOM 661 N N . LEU A 1 83 ? -1.008 0.577 -4.186 1.00 80.69 83 LEU A N 1
ATOM 662 C CA . LEU A 1 83 ? -0.187 1.071 -5.286 1.00 80.69 83 LEU A CA 1
ATOM 663 C C . LEU A 1 83 ? 0.748 -0.054 -5.726 1.00 80.69 83 LEU A C 1
ATOM 665 O O . LEU A 1 83 ? 1.653 -0.440 -4.986 1.00 80.69 83 LEU A O 1
ATOM 669 N N . PHE A 1 84 ? 0.524 -0.568 -6.932 1.00 77.25 84 PHE A N 1
ATOM 670 C CA . PHE A 1 84 ? 1.371 -1.597 -7.527 1.00 77.25 84 PHE A CA 1
ATOM 671 C C . PHE A 1 84 ? 2.289 -0.988 -8.586 1.00 77.25 84 PHE A C 1
ATOM 673 O O . PHE A 1 84 ? 1.805 -0.333 -9.514 1.00 77.25 84 PHE A O 1
ATOM 680 N N . LEU A 1 85 ? 3.595 -1.220 -8.438 1.00 78.00 85 LEU A N 1
ATOM 681 C CA . LEU A 1 85 ? 4.657 -0.773 -9.336 1.00 78.00 85 LEU A CA 1
ATOM 682 C C . LEU A 1 85 ? 5.284 -2.002 -10.025 1.00 78.00 85 LEU A C 1
ATOM 684 O O . LEU A 1 85 ? 6.271 -2.559 -9.538 1.00 78.00 85 LEU A O 1
ATOM 688 N N . PRO A 1 86 ? 4.725 -2.456 -11.163 1.00 70.25 86 PRO A N 1
ATOM 689 C CA . PRO A 1 86 ? 5.080 -3.746 -11.762 1.00 70.25 86 PRO A CA 1
ATOM 690 C C . PRO A 1 86 ? 6.549 -3.847 -12.195 1.00 70.25 86 PRO A C 1
ATOM 692 O O . PRO A 1 86 ? 7.145 -4.912 -12.094 1.00 70.25 86 PRO A O 1
ATOM 695 N N . TRP A 1 87 ? 7.151 -2.741 -12.634 1.00 71.56 87 TRP A N 1
ATOM 696 C CA . TRP A 1 87 ? 8.534 -2.700 -13.127 1.00 71.56 87 TRP A CA 1
ATOM 697 C C . TRP A 1 87 ? 9.582 -2.827 -12.023 1.00 71.56 87 TRP A C 1
ATOM 699 O O . TRP A 1 87 ? 10.706 -3.242 -12.287 1.00 71.56 87 TRP A O 1
ATOM 709 N N . SER A 1 88 ? 9.223 -2.449 -10.797 1.00 70.19 88 SER A N 1
ATOM 710 C CA . SER A 1 88 ? 10.092 -2.583 -9.633 1.00 70.19 88 SER A CA 1
ATOM 711 C C . SER A 1 88 ? 9.764 -3.810 -8.788 1.00 70.19 88 SER A C 1
ATOM 713 O O . SER A 1 88 ? 10.505 -4.109 -7.856 1.00 70.19 88 SER A O 1
ATOM 715 N N . GLY A 1 89 ? 8.671 -4.515 -9.103 1.00 74.38 89 GLY A N 1
ATOM 716 C CA . GLY A 1 89 ? 8.161 -5.608 -8.281 1.00 74.38 89 GLY A CA 1
ATOM 717 C C . GLY A 1 89 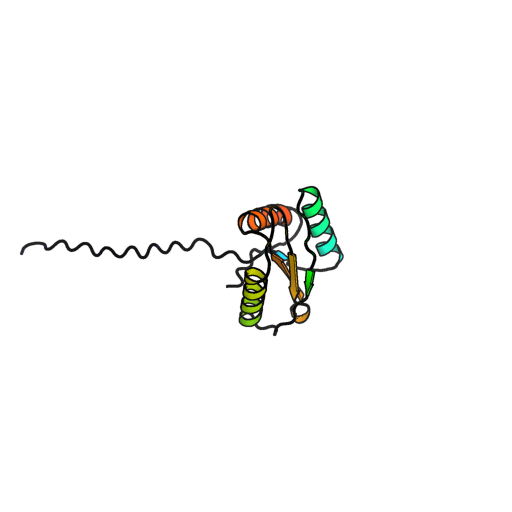? 7.718 -5.140 -6.894 1.00 74.38 89 GLY A C 1
ATOM 718 O O . GLY A 1 89 ? 7.768 -5.917 -5.948 1.00 74.38 89 GLY A O 1
ATOM 719 N N . GLU A 1 90 ? 7.324 -3.872 -6.743 1.00 77.81 90 GLU A N 1
ATOM 720 C CA . GLU A 1 90 ? 6.975 -3.295 -5.443 1.00 77.81 90 GLU A CA 1
ATOM 721 C C . GLU A 1 90 ? 5.472 -3.049 -5.324 1.00 77.81 90 GLU A C 1
ATOM 723 O O . GLU A 1 90 ? 4.801 -2.618 -6.265 1.00 77.81 90 GLU A O 1
ATOM 728 N N . ALA A 1 91 ? 4.950 -3.277 -4.123 1.00 80.00 91 ALA A N 1
ATOM 729 C CA . ALA A 1 91 ? 3.577 -2.966 -3.768 1.00 80.00 91 ALA A CA 1
ATOM 730 C C . ALA A 1 91 ? 3.548 -2.185 -2.456 1.00 80.00 91 ALA A C 1
ATOM 732 O O . ALA A 1 91 ? 4.248 -2.530 -1.500 1.00 80.00 91 ALA A O 1
ATOM 733 N N . TYR A 1 92 ? 2.713 -1.152 -2.421 1.00 81.50 92 TYR A N 1
ATOM 734 C CA . TYR A 1 92 ? 2.547 -0.274 -1.273 1.00 81.50 92 TYR A CA 1
ATOM 735 C C . TYR A 1 92 ? 1.081 -0.222 -0.873 1.00 81.50 92 TYR A C 1
ATOM 737 O O . TYR A 1 92 ? 0.216 0.040 -1.708 1.00 81.50 92 TYR A O 1
ATOM 745 N N . ILE A 1 93 ? 0.803 -0.436 0.407 1.00 84.44 93 ILE A N 1
ATOM 746 C CA . ILE A 1 93 ? -0.521 -0.218 0.985 1.00 84.44 93 ILE A CA 1
ATOM 747 C C . ILE A 1 93 ? -0.601 1.223 1.471 1.00 84.44 93 ILE A C 1
ATOM 749 O O . ILE A 1 93 ? 0.260 1.665 2.231 1.00 84.44 93 ILE A O 1
ATOM 753 N N . MET A 1 94 ? -1.637 1.933 1.035 1.00 84.69 94 MET A N 1
ATOM 754 C CA . MET A 1 94 ? -1.914 3.318 1.404 1.00 84.69 94 MET A CA 1
ATOM 755 C C . MET A 1 94 ? -3.282 3.406 2.068 1.00 84.69 94 MET A C 1
ATOM 757 O O . MET A 1 94 ? -4.254 2.875 1.544 1.00 84.69 94 MET A O 1
ATOM 761 N N . ALA A 1 95 ? -3.356 4.074 3.209 1.00 84.94 95 ALA A N 1
ATOM 762 C CA . ALA A 1 95 ? -4.581 4.304 3.975 1.00 84.94 95 ALA A CA 1
ATOM 763 C C . ALA A 1 95 ? -4.478 5.651 4.702 1.00 84.94 95 ALA A C 1
ATOM 765 O O . ALA A 1 95 ? -3.516 6.395 4.510 1.00 84.94 95 ALA A O 1
ATOM 766 N N . ASN A 1 96 ? -5.422 5.982 5.578 1.00 84.12 96 ASN A N 1
ATOM 767 C CA . ASN A 1 96 ? -5.212 7.105 6.493 1.00 84.12 96 ASN A CA 1
ATOM 768 C C . ASN A 1 96 ? -3.983 6.864 7.393 1.00 84.12 96 ASN A C 1
ATOM 770 O O . ASN A 1 96 ? -3.767 5.732 7.818 1.00 84.12 96 ASN A O 1
ATOM 774 N N . PRO A 1 97 ? -3.200 7.891 7.777 1.00 80.12 97 PRO A N 1
ATOM 775 C CA . PRO A 1 97 ? -1.974 7.691 8.565 1.00 80.12 97 PRO A CA 1
ATOM 776 C C . PRO A 1 97 ? -2.168 6.885 9.865 1.00 80.12 97 PRO A C 1
ATOM 778 O O . PRO A 1 97 ? -1.329 6.057 10.225 1.00 80.12 97 PRO A O 1
ATOM 781 N N . LYS A 1 98 ?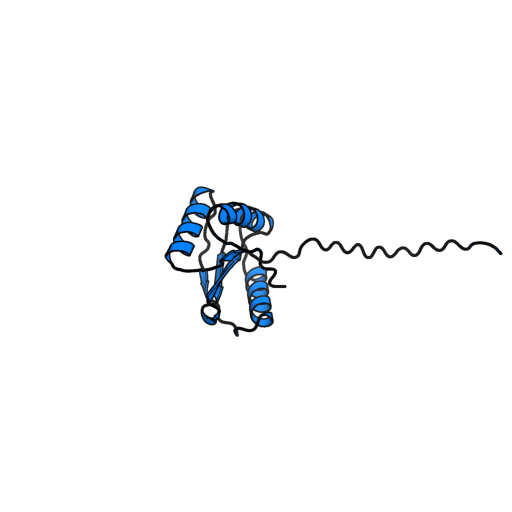 -3.307 7.074 10.551 1.00 81.81 98 LYS A N 1
ATOM 782 C CA . LYS A 1 98 ? -3.694 6.293 11.746 1.00 81.81 98 LYS A CA 1
ATOM 783 C C . LYS A 1 98 ? -3.851 4.794 11.447 1.00 81.81 98 LYS A C 1
ATOM 785 O O . LYS A 1 98 ? -3.484 3.932 12.247 1.00 81.81 98 LYS A O 1
ATOM 790 N N . ASP A 1 99 ? -4.380 4.503 10.269 1.00 85.62 99 ASP A N 1
ATOM 791 C CA . ASP A 1 99 ? -4.744 3.179 9.798 1.00 85.62 99 ASP A CA 1
ATOM 792 C C . ASP A 1 99 ? -3.528 2.459 9.228 1.00 85.62 99 ASP A C 1
ATOM 794 O O . ASP A 1 99 ? -3.329 1.285 9.512 1.00 85.62 99 ASP A O 1
ATOM 798 N N . GLU A 1 100 ? -2.633 3.160 8.535 1.00 82.88 100 GLU A N 1
ATOM 799 C CA . GLU A 1 100 ? -1.406 2.563 8.009 1.00 82.88 100 GLU A CA 1
ATOM 800 C C . GLU A 1 100 ? -0.472 2.058 9.118 1.00 82.88 100 GLU A C 1
ATOM 802 O O . GLU A 1 100 ? 0.135 0.994 8.987 1.00 82.88 100 GLU A O 1
ATOM 807 N N . HIS A 1 101 ? -0.395 2.771 10.247 1.00 80.69 101 HIS A N 1
ATOM 808 C CA . HIS A 1 101 ? 0.309 2.284 11.435 1.00 80.69 101 HIS A CA 1
ATOM 809 C C . HIS A 1 101 ? -0.293 0.981 11.971 1.00 80.69 101 HIS A C 1
ATOM 811 O O . HIS A 1 101 ? 0.435 0.077 12.393 1.00 80.69 101 HIS A O 1
ATOM 817 N N . THR A 1 102 ? -1.620 0.892 11.959 1.00 86.12 102 THR A N 1
ATOM 818 C CA . THR A 1 102 ? -2.359 -0.285 12.415 1.00 86.12 102 THR A CA 1
ATOM 819 C C . THR A 1 102 ? -2.147 -1.452 11.451 1.00 86.12 102 THR A C 1
ATOM 821 O O . THR A 1 102 ? -1.768 -2.539 11.884 1.00 86.12 102 THR A O 1
ATOM 824 N N . ILE A 1 103 ? -2.277 -1.204 10.147 1.00 86.81 103 ILE A N 1
ATOM 825 C CA . ILE A 1 103 ? -1.996 -2.149 9.062 1.00 86.81 103 ILE A CA 1
ATOM 826 C C . ILE A 1 103 ? -0.577 -2.697 9.195 1.00 86.81 103 ILE A C 1
ATOM 828 O O . ILE A 1 103 ? -0.402 -3.909 9.241 1.00 86.81 103 ILE A O 1
ATOM 832 N N . TYR A 1 104 ? 0.440 -1.847 9.339 1.00 84.38 104 TYR A N 1
ATOM 833 C CA . TYR A 1 104 ? 1.818 -2.312 9.501 1.00 84.38 104 TYR A CA 1
ATOM 834 C C . TYR A 1 104 ? 1.991 -3.245 10.702 1.00 84.38 104 TYR A C 1
ATOM 836 O O . TYR A 1 104 ? 2.615 -4.296 10.577 1.00 84.38 104 TYR A O 1
ATOM 844 N N . ARG A 1 105 ? 1.436 -2.882 11.868 1.00 81.88 105 ARG A N 1
ATOM 845 C CA . ARG A 1 105 ? 1.534 -3.714 13.079 1.00 81.88 105 ARG A CA 1
ATOM 846 C C . ARG A 1 105 ? 0.926 -5.094 12.868 1.00 81.88 105 ARG A C 1
ATOM 848 O O . ARG A 1 105 ? 1.478 -6.066 13.372 1.00 81.88 105 ARG A O 1
ATOM 855 N N . ILE A 1 106 ? -0.181 -5.164 12.135 1.00 83.94 106 ILE A N 1
ATOM 856 C CA . ILE A 1 106 ? -0.832 -6.423 11.780 1.00 83.94 106 ILE A CA 1
ATOM 857 C C . ILE A 1 106 ? 0.060 -7.200 10.817 1.00 83.94 106 ILE A C 1
ATOM 859 O O . ILE A 1 106 ? 0.403 -8.341 11.096 1.00 83.94 106 ILE A O 1
ATOM 863 N N . LEU A 1 107 ? 0.480 -6.587 9.711 1.00 80.69 107 LEU A N 1
ATOM 864 C CA . LEU A 1 107 ? 1.206 -7.288 8.653 1.00 80.69 107 LEU A CA 1
ATOM 865 C C . LEU A 1 107 ? 2.583 -7.786 9.093 1.00 80.69 107 LEU A C 1
ATOM 867 O O . LEU A 1 107 ? 2.971 -8.879 8.695 1.00 80.69 107 LEU A O 1
ATOM 871 N N . LYS A 1 108 ? 3.263 -7.073 9.996 1.00 80.06 108 LYS A N 1
ATOM 872 C CA . LYS A 1 108 ? 4.541 -7.508 10.581 1.00 80.06 108 LYS A CA 1
ATOM 873 C C . LYS A 1 108 ? 4.450 -8.846 11.328 1.00 80.06 108 LYS A C 1
ATOM 875 O O . LYS A 1 108 ? 5.465 -9.496 11.548 1.00 80.06 108 LYS A O 1
ATOM 880 N N . GLN A 1 109 ? 3.254 -9.264 11.740 1.00 75.44 109 GLN A N 1
ATOM 881 C CA . GLN A 1 109 ? 3.046 -10.565 12.385 1.00 75.44 109 GLN A CA 1
ATOM 882 C C . GLN A 1 109 ? 2.989 -11.727 11.384 1.00 75.44 109 GLN A C 1
ATOM 884 O O . GLN A 1 109 ? 3.115 -12.877 11.795 1.00 75.44 109 GLN A O 1
ATOM 889 N N . TYR A 1 110 ? 2.770 -11.445 10.096 1.00 69.19 110 TYR A N 1
ATOM 890 C CA . TYR A 1 110 ? 2.468 -12.457 9.079 1.00 69.19 110 TYR A CA 1
ATOM 891 C C . TYR A 1 110 ? 3.454 -12.482 7.915 1.00 69.19 110 TYR A C 1
ATOM 893 O O . TYR A 1 110 ? 3.550 -13.510 7.248 1.00 69.19 110 TYR A O 1
ATOM 901 N N . ASP A 1 111 ? 4.141 -11.375 7.645 1.00 66.00 111 ASP A N 1
ATOM 902 C CA . ASP A 1 111 ? 5.022 -11.232 6.491 1.00 66.00 111 ASP A CA 1
ATOM 903 C C . ASP A 1 111 ? 6.189 -10.284 6.803 1.00 66.00 111 ASP A C 1
ATOM 905 O O . ASP A 1 111 ? 6.133 -9.487 7.748 1.00 66.00 111 ASP A O 1
ATOM 909 N N . ASP A 1 112 ? 7.237 -10.358 5.986 1.00 67.44 112 ASP A N 1
ATOM 910 C CA . ASP A 1 112 ? 8.308 -9.369 5.995 1.00 67.44 112 ASP A CA 1
ATOM 911 C C . ASP A 1 112 ? 7.780 -8.093 5.327 1.00 67.44 112 ASP A C 1
ATOM 913 O O . ASP A 1 112 ? 7.641 -7.979 4.107 1.00 67.44 112 ASP A O 1
ATOM 917 N N . VAL A 1 113 ? 7.379 -7.133 6.154 1.00 65.50 113 VAL A N 1
ATOM 918 C CA . VAL A 1 113 ? 6.923 -5.819 5.705 1.00 65.50 113 VAL A CA 1
ATOM 919 C C . VAL A 1 113 ? 7.851 -4.755 6.244 1.00 65.50 113 VAL A C 1
ATOM 921 O O . VAL A 1 113 ? 8.202 -4.727 7.426 1.00 65.50 113 VAL A O 1
ATOM 924 N N . SER A 1 114 ? 8.213 -3.826 5.369 1.00 60.28 114 SER A N 1
ATOM 925 C CA . SER A 1 114 ? 8.998 -2.664 5.756 1.00 60.28 114 SER A CA 1
ATOM 926 C C . SER A 1 114 ? 8.110 -1.434 5.776 1.00 60.28 114 SER A C 1
ATOM 928 O O . SER A 1 114 ? 7.280 -1.203 4.890 1.00 60.28 114 SER A O 1
ATOM 930 N N . PHE A 1 115 ? 8.315 -0.601 6.794 1.00 58.78 115 PHE A N 1
ATOM 931 C CA . PHE A 1 115 ? 7.988 0.801 6.626 1.00 58.78 115 PHE A CA 1
ATOM 932 C C . PHE A 1 115 ? 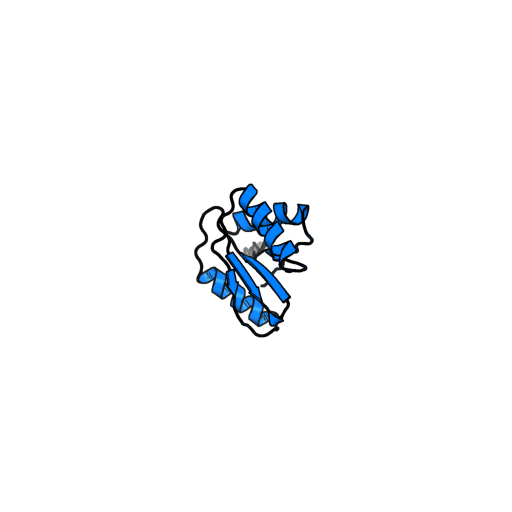8.947 1.363 5.601 1.00 58.78 115 PHE A C 1
ATOM 934 O O . PHE A 1 115 ? 10.154 1.370 5.836 1.00 58.78 115 PHE A O 1
ATOM 941 N N . ASN A 1 116 ? 8.412 1.807 4.469 1.00 57.47 116 ASN A N 1
ATOM 942 C CA . ASN A 1 116 ? 9.233 2.470 3.484 1.00 57.47 116 ASN A CA 1
ATOM 943 C C . ASN A 1 116 ? 8.842 3.936 3.424 1.00 57.47 116 ASN A C 1
ATOM 945 O O . ASN A 1 116 ? 7.719 4.288 3.072 1.00 57.47 116 ASN A O 1
ATOM 949 N N . PHE A 1 117 ? 9.796 4.784 3.787 1.00 49.53 117 PHE A N 1
ATOM 950 C CA . PHE A 1 117 ? 9.672 6.221 3.667 1.00 49.53 117 PHE A CA 1
ATOM 951 C C . PHE A 1 117 ? 9.931 6.582 2.206 1.00 49.53 117 PHE A C 1
ATOM 953 O O . PHE A 1 117 ? 11.047 6.905 1.820 1.00 49.53 117 PHE A O 1
ATOM 960 N N . LEU A 1 118 ? 8.910 6.498 1.355 1.00 48.06 118 LEU A N 1
ATOM 961 C CA . LEU A 1 118 ? 8.975 7.076 0.010 1.00 48.06 118 LEU A CA 1
ATOM 962 C C . LEU A 1 118 ? 8.835 8.619 0.055 1.00 48.06 118 LEU A C 1
ATOM 964 O O . LEU A 1 118 ? 8.031 9.168 -0.694 1.00 48.06 118 LEU A O 1
ATOM 968 N N . ILE A 1 119 ? 9.562 9.318 0.941 1.00 45.88 119 ILE A N 1
ATOM 969 C CA . ILE A 1 119 ? 9.858 10.767 0.871 1.00 45.88 119 ILE A CA 1
ATOM 970 C C . ILE A 1 119 ? 11.220 11.021 1.510 1.00 45.88 119 ILE A C 1
ATOM 972 O O . ILE A 1 119 ? 11.381 10.623 2.684 1.00 45.88 119 ILE A O 1
#

Radius of gyration: 18.92 Å; chains: 1; bounding box: 44×60×46 Å

Sequence (119 aa):
MNIDRTLNPNYNTVSRSPNFTGVKLANPDFKSARNIMLQLKRVGFDCLGHKTRYCNNETQDKIKMAKFVRENSSFGDKEYGVLFLPWSGEAYIMANPKDEHTIYRILKQYDDVSFNFLI